Protein AF-A0A2E6VWZ5-F1 (afdb_monomer_lite)

Radius of gyration: 15.85 Å; chains: 1; bounding box: 34×26×46 Å

Secondary structure (DSSP, 8-state):
-TTTS--BTTBPPGGGS-HHHHHHHHHHHS-HHHHHHHHHHHHHHHHTHHHHT---S-GGGS-HHHHHHHHHHHHT-S-HHHHHHHHHHHHHHHHHHHH-HHHHHHTTPPPPPPP--GGG-

Structure (mmCIF, N/CA/C/O backbone):
data_AF-A0A2E6VWZ5-F1
#
_entry.id   AF-A0A2E6VWZ5-F1
#
loop_
_atom_site.group_PDB
_atom_site.id
_atom_site.type_symbol
_atom_site.label_atom_id
_atom_site.label_alt_id
_atom_site.label_comp_id
_atom_site.label_asym_id
_atom_site.label_entity_id
_atom_site.label_seq_id
_atom_site.pdbx_PDB_ins_code
_atom_site.Cartn_x
_atom_site.Cartn_y
_atom_site.Cartn_z
_atom_site.occupancy
_atom_site.B_iso_or_equiv
_atom_site.auth_seq_id
_atom_site.auth_comp_id
_atom_site.auth_asym_id
_atom_site.auth_atom_id
_atom_site.pdbx_PDB_model_num
ATOM 1 N N . MET A 1 1 ? 3.640 3.412 3.635 1.00 50.91 1 MET A N 1
ATOM 2 C CA . MET A 1 1 ? 3.587 2.389 2.563 1.00 50.91 1 MET A CA 1
ATOM 3 C C . MET A 1 1 ? 4.182 1.029 2.946 1.00 50.91 1 MET A C 1
ATOM 5 O O . MET A 1 1 ? 3.731 0.058 2.358 1.00 50.91 1 MET A O 1
ATOM 9 N N . ARG A 1 2 ? 5.074 0.911 3.955 1.00 54.00 2 ARG A N 1
ATOM 10 C CA . ARG A 1 2 ? 5.564 -0.386 4.506 1.00 54.00 2 ARG A CA 1
ATOM 11 C C . ARG A 1 2 ? 4.484 -1.447 4.748 1.00 54.00 2 ARG A C 1
ATOM 13 O O . ARG A 1 2 ? 4.721 -2.634 4.612 1.00 54.00 2 ARG A O 1
ATOM 20 N N . LEU A 1 3 ? 3.299 -0.979 5.106 1.00 59.41 3 LEU A N 1
ATOM 21 C CA . LEU A 1 3 ? 2.159 -1.775 5.528 1.00 59.41 3 LEU A CA 1
ATOM 22 C C . LEU A 1 3 ? 1.431 -2.532 4.402 1.00 59.41 3 LEU A C 1
ATOM 24 O O . LEU A 1 3 ? 0.678 -3.459 4.679 1.00 59.41 3 LEU A O 1
ATOM 28 N N . ILE A 1 4 ? 1.602 -2.126 3.140 1.00 69.56 4 ILE A N 1
ATOM 29 C CA . ILE A 1 4 ? 0.826 -2.689 2.020 1.00 69.56 4 ILE A CA 1
ATOM 30 C C . ILE A 1 4 ? 1.480 -3.968 1.480 1.00 69.56 4 ILE A C 1
ATOM 32 O O . ILE A 1 4 ? 0.772 -4.929 1.177 1.00 69.56 4 ILE A O 1
ATOM 36 N N . LEU A 1 5 ? 2.814 -3.972 1.393 1.00 71.62 5 LEU A N 1
ATOM 37 C CA . LEU A 1 5 ? 3.659 -5.104 1.007 1.00 71.62 5 LEU A CA 1
ATOM 38 C C . LEU A 1 5 ? 4.931 -5.069 1.879 1.00 71.62 5 LEU A C 1
ATOM 40 O O . LEU A 1 5 ? 5.880 -4.350 1.535 1.00 71.62 5 LEU A O 1
ATOM 44 N N . PRO A 1 6 ? 4.928 -5.756 3.036 1.00 73.25 6 PRO A N 1
ATOM 45 C CA . PRO A 1 6 ? 6.098 -5.834 3.903 1.00 73.25 6 PRO A CA 1
ATOM 46 C C . PRO A 1 6 ? 7.187 -6.715 3.277 1.00 73.25 6 PRO A C 1
ATOM 48 O O . PRO A 1 6 ? 6.915 -7.522 2.391 1.00 73.25 6 PRO A O 1
ATOM 51 N N . SER A 1 7 ? 8.424 -6.573 3.751 1.00 75.69 7 SER A N 1
ATOM 52 C CA . SER A 1 7 ? 9.511 -7.500 3.417 1.00 75.69 7 SER A CA 1
ATOM 53 C C . SER A 1 7 ? 9.248 -8.869 4.046 1.00 75.69 7 SER A C 1
ATOM 55 O O . SER A 1 7 ? 9.007 -8.940 5.253 1.00 75.69 7 SER A O 1
ATOM 57 N N . VAL A 1 8 ? 9.328 -9.937 3.255 1.00 74.50 8 VAL A N 1
ATOM 58 C CA . VAL A 1 8 ? 9.124 -11.327 3.698 1.00 74.50 8 VAL A CA 1
ATOM 59 C C . VAL A 1 8 ? 10.224 -12.191 3.080 1.00 74.50 8 VAL A C 1
ATOM 61 O O . VAL A 1 8 ? 10.542 -12.009 1.910 1.00 74.50 8 VAL A O 1
ATOM 64 N N . ASP A 1 9 ? 10.837 -13.081 3.864 1.00 66.25 9 ASP A N 1
ATOM 65 C CA . ASP A 1 9 ? 11.812 -14.089 3.405 1.00 66.25 9 ASP A CA 1
ATOM 66 C C . ASP A 1 9 ? 12.968 -13.551 2.535 1.00 66.25 9 ASP A C 1
ATOM 68 O O . ASP A 1 9 ? 13.376 -14.153 1.547 1.00 66.25 9 ASP A O 1
ATOM 72 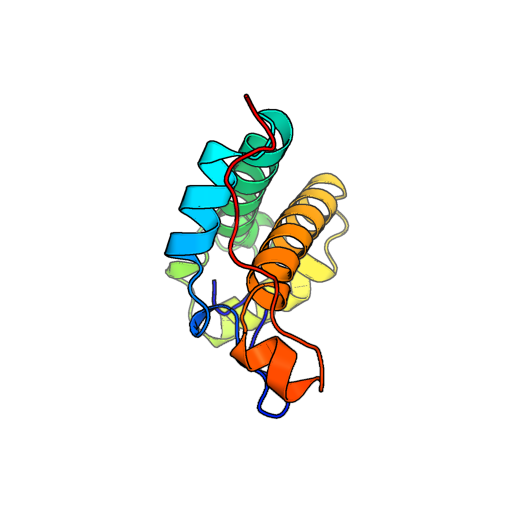N N . GLY A 1 10 ? 13.505 -12.378 2.891 1.00 68.12 10 GLY A N 1
ATOM 73 C CA . GLY A 1 10 ? 14.610 -11.741 2.161 1.00 68.12 10 GLY A CA 1
ATOM 74 C C . GLY A 1 10 ? 14.194 -10.981 0.894 1.00 68.12 10 GLY A C 1
ATOM 75 O O . GLY A 1 10 ? 15.033 -10.297 0.299 1.00 68.12 10 GLY A O 1
ATOM 76 N N . LEU A 1 11 ? 12.911 -11.023 0.517 1.00 73.31 11 LEU A N 1
ATOM 77 C CA . LEU A 1 11 ? 12.347 -10.181 -0.536 1.00 73.31 11 LEU A CA 1
ATOM 78 C C . LEU A 1 11 ? 12.191 -8.741 -0.038 1.00 73.31 11 LEU A C 1
ATOM 80 O O . LEU A 1 11 ? 11.677 -8.482 1.059 1.00 73.31 11 LEU A O 1
ATOM 84 N N . LYS A 1 12 ? 12.610 -7.785 -0.874 1.00 75.50 12 LYS A N 1
ATOM 85 C CA . LYS A 1 12 ? 12.483 -6.352 -0.579 1.00 75.50 12 LYS A CA 1
ATOM 86 C C . LYS A 1 12 ? 11.015 -5.975 -0.366 1.00 75.50 12 LYS A C 1
ATOM 88 O O . LYS A 1 12 ? 10.155 -6.291 -1.188 1.00 75.50 12 LYS A O 1
ATOM 93 N N . GLY A 1 13 ? 10.738 -5.261 0.722 1.00 76.94 13 GLY A N 1
ATOM 94 C CA . GLY A 1 13 ? 9.440 -4.623 0.946 1.00 76.94 13 GLY A CA 1
ATOM 95 C C . GLY A 1 13 ? 9.244 -3.420 0.023 1.00 76.94 13 GLY A C 1
ATOM 96 O O . GLY A 1 13 ? 10.199 -2.895 -0.549 1.00 76.94 13 GLY A O 1
ATOM 97 N N . LEU A 1 14 ? 8.008 -2.933 -0.104 1.00 77.44 14 LEU A N 1
ATOM 98 C CA . LEU A 1 14 ? 7.700 -1.781 -0.968 1.00 77.44 14 LEU A CA 1
ATOM 99 C C . LEU A 1 14 ? 8.446 -0.500 -0.554 1.00 77.44 14 LEU A C 1
ATOM 101 O O . LEU A 1 14 ? 8.662 0.387 -1.366 1.00 77.44 14 LEU A O 1
ATOM 105 N N . ASP A 1 15 ? 8.854 -0.392 0.707 1.00 76.88 15 ASP A N 1
ATOM 106 C CA . ASP A 1 15 ? 9.668 0.711 1.221 1.00 76.88 15 ASP A CA 1
ATOM 107 C C . ASP A 1 15 ? 11.126 0.697 0.742 1.00 76.88 15 ASP A C 1
ATOM 109 O O . ASP A 1 15 ? 11.824 1.692 0.911 1.00 76.88 15 ASP A O 1
ATOM 113 N N . GLN A 1 16 ? 11.574 -0.417 0.165 1.00 76.38 16 GLN A N 1
ATOM 114 C CA . GLN A 1 16 ? 12.939 -0.639 -0.316 1.00 76.38 16 GLN A CA 1
ATOM 115 C C . GLN A 1 16 ? 13.031 -0.621 -1.852 1.00 76.38 16 GLN A C 1
ATOM 117 O O . GLN A 1 16 ? 14.104 -0.854 -2.408 1.00 76.38 16 GLN A O 1
ATOM 122 N N . VAL A 1 17 ? 11.910 -0.363 -2.532 1.00 81.12 17 VAL A N 1
ATOM 123 C CA . VAL A 1 17 ? 11.796 -0.246 -3.993 1.00 81.12 17 VAL A CA 1
ATOM 124 C C . VAL A 1 17 ? 11.653 1.232 -4.368 1.00 81.12 17 VAL A C 1
ATOM 126 O O . VAL A 1 17 ? 11.155 2.032 -3.572 1.00 81.12 17 VAL A O 1
ATOM 129 N N . ASP A 1 18 ? 12.051 1.614 -5.586 1.00 82.25 18 ASP A N 1
ATOM 130 C CA . ASP A 1 18 ? 11.842 2.972 -6.103 1.00 82.25 18 ASP A CA 1
ATOM 131 C C . ASP A 1 18 ? 10.366 3.254 -6.448 1.00 82.25 18 ASP A C 1
ATOM 133 O O . ASP A 1 18 ? 9.941 3.332 -7.604 1.00 82.25 18 ASP A O 1
ATOM 137 N N . VAL A 1 19 ? 9.561 3.436 -5.402 1.00 83.00 19 VAL A N 1
ATOM 138 C CA . VAL A 1 19 ? 8.145 3.799 -5.518 1.00 83.00 19 VAL A CA 1
ATOM 139 C C . VAL A 1 19 ? 7.980 5.183 -6.139 1.00 83.00 19 VAL A C 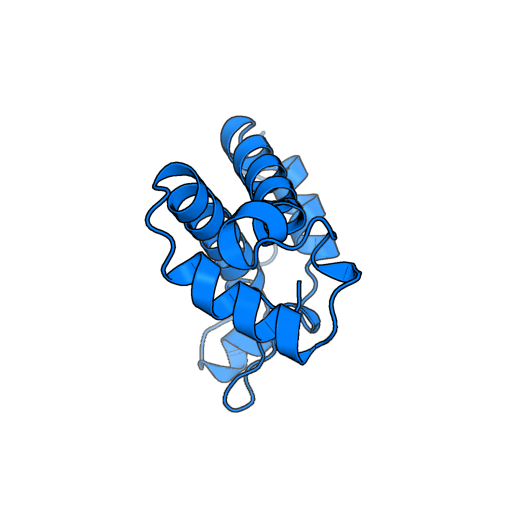1
ATOM 141 O O . VAL A 1 19 ? 7.006 5.427 -6.848 1.00 83.00 19 VAL A O 1
ATOM 144 N N . LYS A 1 20 ? 8.913 6.109 -5.888 1.00 82.94 20 LYS A N 1
ATOM 145 C CA . LYS A 1 20 ? 8.812 7.484 -6.395 1.00 82.94 20 LYS A CA 1
ATOM 146 C C . LYS A 1 20 ? 8.995 7.526 -7.908 1.00 82.94 20 LYS A C 1
ATOM 148 O O . LYS A 1 20 ? 8.180 8.159 -8.579 1.00 82.94 20 LYS A O 1
ATOM 153 N N . GLY A 1 21 ? 10.013 6.843 -8.434 1.00 83.56 21 GLY A N 1
ATOM 154 C CA . GLY A 1 21 ? 10.218 6.697 -9.873 1.00 83.56 21 GLY A CA 1
ATOM 155 C C . GLY A 1 21 ? 9.026 6.018 -10.537 1.00 83.56 21 GLY A C 1
ATOM 156 O O . GLY A 1 21 ? 8.443 6.574 -11.466 1.00 83.56 21 GLY A O 1
ATOM 157 N N . PHE A 1 22 ? 8.560 4.897 -9.974 1.00 86.00 22 PHE A N 1
ATOM 158 C CA . PHE A 1 22 ? 7.379 4.205 -10.492 1.00 86.00 22 PHE A CA 1
ATOM 159 C C . PHE A 1 22 ? 6.129 5.094 -10.517 1.00 86.00 22 PHE A C 1
ATOM 161 O O . PHE A 1 22 ? 5.418 5.119 -11.516 1.00 86.00 22 PHE A O 1
ATOM 168 N N . LEU A 1 23 ? 5.849 5.851 -9.450 1.00 85.19 23 LEU A N 1
ATOM 169 C CA . LEU A 1 23 ? 4.681 6.735 -9.401 1.00 85.19 23 LEU A CA 1
ATOM 170 C C . LEU A 1 23 ? 4.770 7.897 -10.398 1.00 85.19 23 LEU A C 1
ATOM 172 O O . LEU A 1 23 ? 3.729 8.405 -10.822 1.00 85.19 23 LEU A O 1
ATOM 176 N N . LYS A 1 24 ? 5.977 8.330 -10.776 1.00 87.56 24 LYS A N 1
ATOM 177 C CA . LYS A 1 24 ? 6.175 9.347 -11.814 1.00 87.56 24 LYS A CA 1
ATOM 178 C C . LYS A 1 24 ? 5.785 8.796 -13.186 1.00 87.56 24 LYS A C 1
ATOM 180 O O . LYS A 1 24 ? 4.959 9.413 -13.859 1.00 87.56 24 LYS A O 1
ATOM 185 N N . ASP A 1 25 ? 6.301 7.621 -13.540 1.00 85.94 25 ASP A N 1
ATOM 186 C CA . ASP A 1 25 ? 5.956 6.922 -14.786 1.00 85.94 25 ASP A CA 1
ATOM 187 C C . ASP A 1 25 ? 4.460 6.586 -14.816 1.00 85.94 25 ASP A C 1
ATOM 189 O O . ASP A 1 25 ? 3.746 6.923 -15.758 1.00 85.94 25 ASP A O 1
ATOM 193 N N . PHE A 1 26 ? 3.940 6.040 -13.714 1.00 86.12 26 PHE A N 1
ATOM 194 C CA . PHE A 1 26 ? 2.528 5.712 -13.554 1.00 86.12 26 PHE A CA 1
ATOM 195 C C . PHE A 1 26 ? 1.628 6.937 -13.745 1.00 86.12 26 PHE A C 1
ATOM 197 O O . PHE A 1 26 ? 0.616 6.857 -14.429 1.00 86.12 26 PHE A O 1
ATOM 204 N N . ASN A 1 27 ? 1.977 8.102 -13.194 1.00 86.12 27 ASN A N 1
ATOM 205 C CA . ASN A 1 27 ? 1.183 9.313 -13.415 1.00 86.12 27 ASN A CA 1
ATOM 206 C C . ASN A 1 27 ? 1.248 9.831 -14.856 1.00 86.12 27 ASN A C 1
ATOM 208 O O . ASN A 1 27 ? 0.279 10.445 -15.311 1.00 86.12 27 ASN A O 1
ATOM 212 N N . ARG A 1 28 ? 2.361 9.594 -15.557 1.00 86.00 28 ARG A N 1
ATOM 213 C CA . ARG A 1 28 ? 2.543 9.967 -16.963 1.00 86.00 28 ARG A CA 1
ATOM 214 C C . ARG A 1 28 ? 1.777 9.041 -17.908 1.00 86.00 28 ARG A C 1
ATOM 216 O O . ARG A 1 28 ? 1.216 9.518 -18.891 1.00 86.00 28 ARG A O 1
ATOM 223 N N . GLU A 1 29 ? 1.722 7.746 -17.613 1.00 85.94 29 GLU A N 1
ATOM 224 C CA . GLU A 1 29 ? 1.262 6.705 -18.546 1.00 85.94 29 GLU A CA 1
ATOM 225 C C . GLU A 1 29 ? -0.078 6.071 -18.180 1.00 85.94 29 GLU A C 1
ATOM 227 O O . GLU A 1 29 ? -0.805 5.621 -19.065 1.00 85.94 29 GLU A O 1
ATOM 232 N N . ALA A 1 30 ? -0.465 6.057 -16.906 1.00 86.50 30 ALA A N 1
ATOM 233 C CA . ALA A 1 30 ? -1.721 5.439 -16.512 1.00 86.50 30 ALA A CA 1
ATOM 234 C C . ALA A 1 30 ? -2.924 6.251 -17.031 1.00 86.50 30 ALA A C 1
ATOM 236 O O . ALA A 1 30 ? -2.872 7.486 -17.144 1.00 86.50 30 ALA A O 1
ATOM 237 N N . PRO A 1 31 ? -4.039 5.585 -17.369 1.00 89.25 31 PRO A N 1
ATOM 238 C CA . PRO A 1 31 ? -5.286 6.262 -17.682 1.00 89.25 31 PRO A CA 1
ATOM 239 C C . PRO A 1 31 ? -5.867 6.928 -16.425 1.00 89.25 31 PRO A C 1
ATOM 241 O O . PRO A 1 31 ? -5.642 6.497 -15.290 1.00 89.25 31 PRO A O 1
ATOM 244 N N . LEU A 1 32 ? -6.642 7.993 -16.632 1.00 89.44 32 LEU A N 1
ATOM 245 C CA . LEU A 1 32 ? -7.174 8.845 -15.564 1.00 89.44 32 LEU A CA 1
ATOM 246 C C . LEU A 1 32 ? -7.965 8.071 -14.481 1.00 89.44 32 LEU A C 1
ATOM 248 O O . LEU A 1 32 ? -7.702 8.303 -13.299 1.00 89.44 32 LEU A O 1
ATOM 252 N N . PRO A 1 33 ? -8.831 7.087 -14.816 1.00 89.50 33 PRO A N 1
ATOM 253 C CA . PRO A 1 33 ? -9.538 6.289 -13.810 1.00 89.50 33 PRO A CA 1
ATOM 254 C C . PRO A 1 33 ? -8.604 5.511 -12.875 1.00 89.50 33 PRO A C 1
ATOM 256 O O . PRO A 1 33 ? -8.865 5.393 -11.677 1.00 89.50 33 PRO A O 1
ATOM 259 N N . MET A 1 34 ? -7.481 5.011 -13.394 1.00 87.00 34 MET A N 1
ATOM 260 C CA . MET A 1 34 ? -6.519 4.234 -12.613 1.00 87.00 34 MET A CA 1
ATOM 261 C C . MET A 1 34 ? -5.769 5.132 -11.623 1.00 87.00 34 MET A C 1
ATOM 263 O O . MET A 1 34 ? -5.618 4.780 -10.454 1.00 87.00 34 MET A O 1
ATOM 267 N N . ARG A 1 35 ? -5.389 6.340 -12.061 1.00 90.25 35 ARG A N 1
ATOM 268 C CA . ARG A 1 35 ? -4.780 7.367 -11.199 1.00 90.25 35 ARG A CA 1
ATOM 269 C C . ARG A 1 35 ? -5.718 7.773 -10.064 1.00 90.25 35 ARG A C 1
ATOM 271 O O . ARG A 1 35 ? -5.303 7.795 -8.907 1.00 90.25 35 ARG A O 1
ATOM 278 N N . LEU A 1 36 ? -6.990 8.027 -10.385 1.00 91.75 36 LEU A N 1
ATOM 279 C CA . LEU A 1 36 ? -8.014 8.343 -9.387 1.00 91.75 36 LEU A CA 1
ATOM 280 C C . LEU A 1 36 ? -8.206 7.198 -8.395 1.00 91.75 36 LEU A C 1
ATOM 282 O O . LEU A 1 36 ? -8.263 7.441 -7.196 1.00 91.75 36 LEU A O 1
ATOM 286 N N . THR A 1 37 ? -8.243 5.955 -8.870 1.00 90.12 37 THR A N 1
ATOM 287 C CA . THR A 1 37 ? -8.426 4.789 -7.996 1.00 90.12 37 THR A CA 1
ATOM 288 C C . THR A 1 37 ? -7.286 4.655 -6.985 1.00 90.12 37 THR A C 1
ATOM 290 O O . THR A 1 37 ? -7.540 4.424 -5.805 1.00 90.12 37 THR A O 1
ATOM 293 N N . VAL A 1 38 ? -6.034 4.857 -7.408 1.00 88.94 38 VAL A N 1
ATOM 294 C CA . VAL A 1 38 ? -4.870 4.819 -6.504 1.00 88.94 38 VAL A CA 1
ATOM 295 C C . VAL A 1 38 ? -4.905 5.963 -5.495 1.00 88.94 38 VAL A C 1
ATOM 297 O O . VAL A 1 38 ? -4.632 5.747 -4.313 1.00 88.94 38 VAL A O 1
ATOM 300 N N . LEU A 1 39 ? -5.269 7.170 -5.935 1.00 90.38 39 LEU A N 1
ATOM 301 C CA . LEU A 1 39 ? -5.401 8.331 -5.057 1.00 90.38 39 LEU A CA 1
ATOM 302 C C . LEU A 1 39 ? -6.501 8.113 -4.009 1.00 90.38 39 LEU A C 1
ATOM 304 O O . LEU A 1 39 ? -6.250 8.243 -2.811 1.00 90.38 39 LEU A O 1
ATOM 308 N N . LEU A 1 40 ? -7.701 7.733 -4.455 1.00 91.88 40 LEU A N 1
ATOM 309 C CA . LEU A 1 40 ? -8.851 7.461 -3.594 1.00 91.88 40 LEU A CA 1
ATOM 310 C C . LEU A 1 40 ? -8.570 6.304 -2.639 1.00 91.88 40 LEU A C 1
ATOM 312 O O . LEU A 1 40 ? -8.880 6.407 -1.458 1.00 91.88 40 LEU A O 1
ATOM 316 N N . GLY A 1 41 ? -7.938 5.230 -3.112 1.00 89.81 41 GLY A N 1
ATOM 317 C CA . GLY A 1 41 ? -7.570 4.102 -2.264 1.00 89.81 41 GLY A CA 1
ATOM 318 C C . GLY A 1 41 ? -6.506 4.458 -1.227 1.00 89.81 41 GLY A C 1
ATOM 319 O O . GLY A 1 41 ? -6.591 4.003 -0.089 1.00 89.81 41 GLY A O 1
ATOM 320 N N . SER A 1 42 ? -5.553 5.329 -1.570 1.00 89.12 42 SER A N 1
ATOM 321 C CA . SER A 1 42 ? -4.552 5.828 -0.619 1.00 89.12 42 SER A CA 1
ATOM 322 C C . SER A 1 42 ? -5.197 6.669 0.486 1.00 89.12 42 SER A C 1
ATOM 324 O O . SER A 1 42 ? -4.910 6.463 1.664 1.00 89.12 42 SER A O 1
ATOM 326 N N . TRP A 1 43 ? -6.116 7.570 0.127 1.00 91.00 43 TRP A N 1
ATOM 327 C CA . TRP A 1 43 ? -6.895 8.345 1.098 1.00 91.00 43 TRP A CA 1
ATOM 328 C C . TRP A 1 43 ? -7.806 7.464 1.950 1.00 91.00 43 TRP A C 1
ATOM 330 O O . TRP A 1 43 ? -7.842 7.615 3.171 1.00 91.00 43 TRP A O 1
ATOM 340 N N . ALA A 1 44 ? -8.495 6.511 1.323 1.00 90.19 44 ALA A N 1
ATOM 341 C CA . ALA A 1 44 ? -9.338 5.552 2.017 1.00 90.19 44 ALA A CA 1
ATOM 342 C C . ALA A 1 44 ? -8.524 4.758 3.042 1.00 90.19 44 ALA A C 1
ATOM 344 O O . ALA A 1 44 ? -8.961 4.640 4.179 1.00 90.19 44 ALA A O 1
ATOM 345 N N . PHE A 1 45 ? -7.315 4.302 2.696 1.00 87.12 45 PHE A N 1
ATOM 346 C CA . PHE A 1 45 ? -6.415 3.645 3.643 1.00 87.12 45 PHE A CA 1
ATOM 347 C C . PHE A 1 45 ? -6.074 4.558 4.826 1.00 87.12 45 PHE A C 1
ATOM 349 O O . PHE A 1 45 ? -6.270 4.166 5.971 1.00 87.12 45 PHE A O 1
ATOM 356 N N . ILE A 1 46 ? -5.653 5.801 4.570 1.00 89.31 46 ILE A N 1
ATOM 357 C CA . ILE A 1 46 ? -5.269 6.760 5.621 1.00 89.31 46 ILE A CA 1
ATOM 358 C C . ILE A 1 46 ? -6.415 7.031 6.609 1.00 89.31 46 ILE A C 1
ATOM 360 O O . ILE A 1 46 ? -6.156 7.144 7.808 1.00 89.31 46 ILE A O 1
ATOM 364 N N . LEU A 1 47 ? -7.656 7.123 6.120 1.00 88.94 47 LEU A N 1
ATOM 365 C CA . LEU A 1 47 ? -8.846 7.450 6.919 1.00 88.94 47 LEU A CA 1
ATOM 366 C C . LEU A 1 47 ? -9.567 6.217 7.487 1.00 88.94 47 LEU A C 1
ATOM 368 O O . LEU A 1 47 ? -10.342 6.319 8.437 1.00 88.94 47 LEU A O 1
ATOM 372 N N . SER A 1 48 ? -9.301 5.032 6.944 1.00 86.69 48 SER A N 1
ATOM 373 C CA . SER A 1 48 ? -9.984 3.802 7.341 1.00 86.69 48 SER A CA 1
ATOM 374 C C . SER A 1 48 ? -9.769 3.307 8.780 1.00 86.69 48 SER A C 1
ATOM 376 O O . SER A 1 48 ? -10.631 2.538 9.219 1.00 86.69 48 SER A O 1
ATOM 378 N N . PRO A 1 49 ? -8.769 3.749 9.581 1.00 86.69 49 PRO A N 1
ATOM 379 C CA . PRO A 1 49 ? -8.739 3.461 11.018 1.00 86.69 49 PRO A CA 1
ATOM 380 C C . PRO A 1 49 ? -10.023 3.832 11.760 1.00 86.69 49 PRO A C 1
ATOM 382 O O . PRO A 1 49 ? -10.391 3.136 12.709 1.00 86.69 49 PRO A O 1
ATOM 385 N N . ILE A 1 50 ? -10.751 4.849 11.286 1.00 86.62 50 ILE A N 1
ATOM 386 C CA . ILE A 1 50 ? -12.062 5.241 11.822 1.00 86.62 50 ILE A CA 1
ATOM 387 C C . ILE A 1 50 ? -13.042 4.066 11.752 1.00 86.62 50 ILE A C 1
ATOM 389 O O . ILE A 1 50 ? -13.766 3.790 12.703 1.00 86.62 50 ILE A O 1
ATOM 393 N N . VAL A 1 51 ? -13.038 3.333 10.639 1.00 83.88 51 VAL A N 1
ATOM 394 C CA . VAL A 1 51 ? -13.966 2.223 10.395 1.00 83.88 51 VAL A CA 1
ATOM 395 C C . VAL A 1 51 ? -13.430 0.909 10.967 1.00 83.88 51 VAL A C 1
ATOM 397 O O . VAL A 1 51 ? -14.199 0.107 11.490 1.00 83.88 51 VAL A O 1
ATOM 400 N N . THR A 1 52 ? -12.119 0.664 10.902 1.00 84.56 52 THR A N 1
ATOM 401 C CA . THR A 1 52 ? -11.534 -0.630 11.304 1.00 84.56 52 THR A CA 1
ATOM 402 C C . THR A 1 52 ? -11.190 -0.715 12.793 1.00 84.56 52 THR A C 1
ATOM 404 O O . THR A 1 52 ? -11.354 -1.766 13.414 1.00 84.56 52 THR A O 1
ATOM 407 N N . LEU A 1 53 ? -10.658 0.371 13.363 1.00 86.56 53 LEU A N 1
ATOM 408 C CA . LEU A 1 53 ? -10.179 0.436 14.747 1.00 86.56 53 LEU A CA 1
ATOM 409 C C . LEU A 1 53 ? -11.059 1.321 15.633 1.00 86.56 53 LEU A C 1
ATOM 411 O O . LEU A 1 53 ? -10.888 1.286 16.846 1.00 86.56 53 LEU A O 1
ATOM 415 N N . LYS A 1 54 ? -12.007 2.074 15.052 1.00 85.94 54 LYS A N 1
ATOM 416 C CA . LYS A 1 54 ? -12.820 3.088 15.749 1.00 85.94 54 LYS A CA 1
ATOM 417 C C . LYS A 1 54 ? -11.975 4.200 16.377 1.00 85.94 54 LYS A C 1
ATOM 419 O O . LYS A 1 54 ? -12.366 4.793 17.376 1.00 85.94 54 LYS A O 1
ATOM 424 N N . ILE A 1 55 ? -10.816 4.482 15.780 1.00 87.50 55 ILE A N 1
ATOM 425 C CA . ILE A 1 55 ? -9.902 5.538 16.220 1.00 87.50 55 ILE A CA 1
ATOM 426 C C . ILE A 1 55 ? -9.923 6.648 15.163 1.00 87.50 55 ILE A C 1
ATOM 428 O O . ILE A 1 55 ? -9.607 6.367 14.005 1.00 87.50 55 ILE A O 1
ATOM 432 N N . PRO A 1 56 ? -10.246 7.903 15.525 1.00 87.25 56 PRO A N 1
ATOM 433 C CA . PRO A 1 56 ? -10.279 9.032 14.599 1.00 87.25 56 PRO A CA 1
ATOM 434 C C . PRO A 1 56 ? -8.885 9.615 14.332 1.00 87.25 56 PRO A C 1
ATOM 436 O O . PRO A 1 56 ? -8.707 10.827 14.275 1.00 87.25 56 PRO A O 1
ATOM 439 N N . LEU A 1 57 ? -7.881 8.749 14.188 1.00 87.88 57 LEU A N 1
ATOM 440 C CA . LEU A 1 57 ? -6.511 9.143 13.887 1.00 87.88 57 LEU A CA 1
ATOM 441 C C . LEU A 1 57 ? -6.087 8.559 12.536 1.00 87.88 57 LEU A C 1
ATOM 443 O O . LEU A 1 57 ? -6.316 7.372 12.287 1.00 87.88 57 LEU A O 1
ATOM 447 N N . PRO A 1 58 ? -5.434 9.362 11.679 1.00 85.50 58 PRO A N 1
ATOM 448 C CA . PRO A 1 58 ? -4.793 8.866 10.472 1.00 85.50 58 PRO A CA 1
ATOM 449 C C . PRO A 1 58 ? -3.799 7.738 10.762 1.00 85.50 58 PRO A C 1
ATOM 451 O O . PRO A 1 58 ? -3.092 7.774 11.770 1.00 85.50 58 PRO A O 1
ATOM 454 N N . VAL A 1 59 ? -3.668 6.783 9.831 1.00 85.50 59 VAL A N 1
ATOM 455 C CA . VAL A 1 59 ? -2.782 5.605 9.984 1.00 85.50 59 VAL A CA 1
ATOM 456 C C . VAL A 1 59 ? -1.356 5.974 10.409 1.00 85.50 59 VAL A C 1
ATOM 458 O O . VAL A 1 59 ? -0.752 5.276 11.219 1.00 85.50 59 VAL A O 1
ATOM 461 N N . PHE A 1 60 ? -0.808 7.075 9.889 1.00 84.19 60 PHE A N 1
ATOM 462 C CA . PHE A 1 60 ? 0.574 7.488 10.157 1.00 84.19 60 PHE A CA 1
ATOM 463 C C . PHE A 1 60 ? 0.813 8.011 11.583 1.00 84.19 60 PHE A C 1
ATOM 465 O O . PHE A 1 60 ? 1.964 8.061 12.005 1.00 84.19 60 PHE A O 1
ATOM 472 N N . LEU A 1 61 ? -0.243 8.370 12.323 1.00 86.94 61 LEU A N 1
ATOM 473 C CA . LEU A 1 61 ? -0.159 8.769 13.735 1.00 86.94 61 LEU A CA 1
ATOM 474 C C . LEU A 1 61 ? -0.364 7.593 14.702 1.00 86.94 61 LEU A C 1
ATOM 476 O O . LEU A 1 61 ? -0.180 7.748 15.907 1.00 86.94 61 LEU A O 1
ATOM 480 N N . LEU A 1 62 ? -0.750 6.417 14.203 1.00 86.00 62 LEU A N 1
ATOM 481 C CA . LEU A 1 62 ? -0.955 5.234 15.035 1.00 86.00 62 LEU A CA 1
ATOM 482 C C . LEU A 1 62 ? 0.381 4.613 15.461 1.00 86.00 62 LEU A C 1
ATOM 484 O O . LEU A 1 62 ? 1.374 4.673 14.736 1.00 86.00 62 LEU A O 1
ATOM 488 N N . SER A 1 63 ? 0.398 3.941 16.614 1.00 88.69 63 SER A N 1
ATOM 489 C CA . SER A 1 63 ? 1.539 3.117 17.030 1.00 88.69 63 SER A CA 1
ATOM 490 C C . SER A 1 63 ? 1.734 1.929 16.078 1.00 88.69 63 SER A C 1
ATOM 492 O O . SER A 1 63 ? 0.775 1.465 15.465 1.00 88.69 63 SER A O 1
ATOM 494 N N . LYS A 1 64 ? 2.957 1.384 15.972 1.00 85.19 64 LYS A N 1
ATOM 495 C CA . LYS A 1 64 ? 3.257 0.253 15.064 1.00 85.19 64 LYS A CA 1
ATOM 496 C C . LYS A 1 64 ? 2.295 -0.930 15.245 1.00 85.19 64 LYS A C 1
ATOM 498 O O . LYS A 1 64 ? 1.738 -1.416 14.273 1.00 85.19 64 LYS A O 1
ATOM 503 N N . LYS A 1 65 ? 1.999 -1.299 16.496 1.00 87.00 65 LYS A N 1
ATOM 504 C CA . LYS A 1 65 ? 1.040 -2.367 16.822 1.00 87.00 65 LYS A CA 1
ATOM 505 C C . LYS A 1 65 ? -0.365 -2.089 16.268 1.00 87.00 65 LYS A C 1
ATOM 507 O O . LYS A 1 65 ? -1.018 -2.995 15.765 1.00 87.00 65 LYS A O 1
ATOM 512 N N . LEU A 1 66 ? -0.834 -0.841 16.353 1.00 86.81 66 LEU A N 1
ATOM 513 C CA . LEU A 1 66 ? -2.134 -0.440 15.806 1.00 86.81 66 LEU A CA 1
ATOM 514 C C . LEU A 1 66 ? -2.112 -0.353 14.278 1.00 86.81 66 LEU A C 1
ATOM 516 O O . LEU A 1 66 ? -3.122 -0.644 13.646 1.00 86.81 66 LEU A O 1
ATOM 520 N N . GLN A 1 67 ? -0.981 0.018 13.678 1.00 86.75 67 GLN A N 1
ATOM 521 C CA . GLN A 1 67 ? -0.817 -0.007 12.227 1.00 86.75 67 GLN A CA 1
ATOM 522 C C . GLN A 1 67 ? -0.920 -1.437 11.678 1.00 86.75 67 GLN A C 1
ATOM 524 O O . GLN A 1 67 ? -1.634 -1.652 10.700 1.00 86.75 67 GLN A O 1
ATOM 529 N N . ASP A 1 68 ? -0.281 -2.412 12.325 1.00 85.94 68 ASP A N 1
ATOM 530 C CA . ASP A 1 68 ? -0.340 -3.819 11.910 1.00 85.94 68 ASP A CA 1
ATOM 531 C C . ASP A 1 68 ? -1.759 -4.389 12.066 1.00 85.94 68 ASP A C 1
ATOM 533 O O . ASP A 1 68 ? -2.311 -4.970 11.130 1.00 85.94 68 ASP A O 1
ATOM 537 N N . GLU A 1 69 ? -2.405 -4.126 13.207 1.00 87.31 69 GLU A N 1
ATOM 538 C CA . GLU A 1 69 ? -3.797 -4.522 13.455 1.00 87.31 69 GLU A CA 1
ATOM 539 C C . GLU A 1 69 ? -4.760 -3.884 12.442 1.00 87.31 69 GLU A C 1
ATOM 541 O O . GLU A 1 69 ? -5.670 -4.536 11.925 1.00 87.31 69 GLU A O 1
ATOM 546 N N . HIS A 1 70 ? -4.554 -2.606 12.112 1.00 88.25 70 HIS A N 1
ATOM 547 C CA . HIS A 1 70 ? -5.313 -1.919 11.073 1.00 88.25 70 HIS A CA 1
ATOM 548 C C . HIS A 1 70 ? -5.182 -2.633 9.722 1.00 88.25 70 HIS A C 1
ATOM 550 O O . HIS A 1 70 ? -6.189 -2.866 9.049 1.00 88.25 70 HIS A O 1
ATOM 556 N N . CYS A 1 71 ? -3.963 -3.025 9.347 1.00 85.44 71 CYS A N 1
ATOM 557 C CA . CYS A 1 71 ? -3.687 -3.701 8.080 1.00 85.44 71 CYS A CA 1
ATOM 558 C C . CYS A 1 71 ? -4.305 -5.092 8.001 1.00 85.44 71 CYS A C 1
ATOM 560 O O . CYS A 1 71 ? -4.812 -5.486 6.949 1.00 85.44 71 CYS A O 1
ATOM 562 N N . TYR A 1 72 ? -4.318 -5.812 9.118 1.00 86.50 72 TYR A N 1
ATOM 563 C CA . TYR A 1 72 ? -5.016 -7.082 9.210 1.00 86.50 72 TYR A CA 1
ATOM 564 C C . TYR A 1 72 ? -6.534 -6.894 9.056 1.00 86.50 72 TYR A C 1
ATOM 566 O O . TYR A 1 72 ? -7.171 -7.518 8.205 1.00 86.50 72 TYR A O 1
ATOM 574 N N . ARG A 1 73 ? -7.130 -5.955 9.802 1.00 88.19 73 ARG A N 1
ATOM 575 C CA . ARG A 1 73 ? -8.584 -5.715 9.778 1.00 88.19 73 ARG A CA 1
ATOM 576 C C . ARG A 1 73 ? -9.096 -5.164 8.460 1.00 88.19 73 ARG A C 1
ATOM 578 O O . ARG A 1 73 ? -10.189 -5.532 8.034 1.00 88.19 73 ARG A O 1
ATOM 585 N N . ILE A 1 74 ? -8.344 -4.278 7.809 1.00 86.62 74 ILE A N 1
ATOM 586 C CA . ILE A 1 74 ? -8.768 -3.708 6.529 1.00 86.62 74 ILE A CA 1
ATOM 587 C C . ILE A 1 74 ? -8.785 -4.769 5.425 1.00 86.62 74 ILE A C 1
ATOM 589 O O . ILE A 1 74 ? -9.662 -4.727 4.566 1.00 86.62 74 ILE A O 1
ATOM 593 N N . ALA A 1 75 ? -7.896 -5.767 5.481 1.00 81.81 75 ALA A N 1
ATOM 594 C CA . ALA A 1 75 ? -7.932 -6.908 4.568 1.00 81.81 75 ALA A CA 1
ATOM 595 C C . ALA A 1 75 ? -9.199 -7.766 4.755 1.00 81.81 75 ALA A C 1
ATOM 597 O O . ALA A 1 75 ? -9.703 -8.337 3.790 1.00 81.81 75 ALA A O 1
ATOM 598 N N . LEU A 1 76 ? -9.746 -7.805 5.974 1.00 85.06 76 LEU A N 1
ATOM 599 C CA . LEU A 1 76 ? -10.941 -8.571 6.343 1.00 85.06 76 LEU A CA 1
ATOM 600 C C . LEU A 1 76 ? -12.236 -7.741 6.341 1.00 85.06 76 LEU A C 1
ATOM 602 O O . LEU A 1 76 ? -13.296 -8.229 6.742 1.00 85.06 76 LEU A O 1
ATOM 606 N N . THR A 1 77 ? -12.182 -6.478 5.912 1.00 87.31 77 THR A N 1
ATOM 607 C CA . THR A 1 77 ? -13.334 -5.579 6.014 1.00 87.31 77 THR A CA 1
ATOM 608 C C . THR A 1 77 ? -14.511 -6.043 5.154 1.00 87.31 77 THR A C 1
ATOM 610 O O . THR A 1 77 ? -14.376 -6.390 3.974 1.00 87.31 77 THR A O 1
ATOM 613 N N . ARG A 1 78 ? -15.719 -5.981 5.724 1.00 86.75 78 ARG A N 1
ATOM 614 C CA . ARG A 1 78 ? -16.965 -6.267 4.995 1.00 86.75 78 ARG A CA 1
ATOM 615 C C . ARG A 1 78 ? -17.372 -5.134 4.054 1.00 86.75 78 ARG A C 1
ATOM 617 O O . ARG A 1 78 ? -18.152 -5.374 3.140 1.00 86.75 78 ARG A O 1
ATOM 624 N N . VAL A 1 79 ? -16.804 -3.938 4.219 1.00 88.69 79 VAL A N 1
ATOM 625 C CA . VAL A 1 79 ? -17.081 -2.786 3.354 1.00 88.69 79 VAL A CA 1
ATOM 626 C C . VAL A 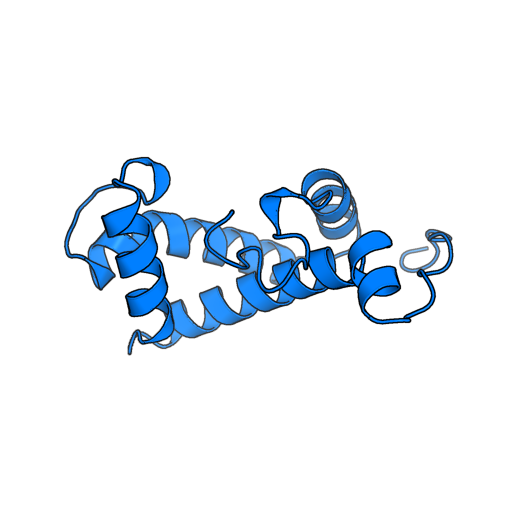1 79 ? -16.484 -3.039 1.971 1.00 88.69 79 VAL A C 1
ATOM 628 O O . VAL A 1 79 ? -15.277 -2.913 1.771 1.00 88.69 79 VAL A O 1
ATOM 631 N N . TYR A 1 80 ? -17.340 -3.412 1.019 1.00 88.12 80 TYR A N 1
ATOM 632 C CA . TYR A 1 80 ? -16.928 -3.814 -0.327 1.00 88.12 80 TYR A CA 1
ATOM 633 C C . TYR A 1 80 ? -16.073 -2.750 -1.022 1.00 88.12 80 TYR A C 1
ATOM 635 O O . TYR A 1 80 ? -14.988 -3.062 -1.501 1.00 88.12 80 TYR A O 1
ATOM 643 N N . LEU A 1 81 ? -16.510 -1.486 -1.000 1.00 88.31 81 LEU A N 1
ATOM 644 C CA . LEU A 1 81 ? -15.775 -0.388 -1.635 1.00 88.31 81 LEU A CA 1
ATOM 645 C C . LEU A 1 81 ? -14.370 -0.217 -1.051 1.00 88.31 81 LEU A C 1
ATOM 647 O O . LEU A 1 81 ? -13.409 -0.066 -1.798 1.00 88.31 81 LEU A O 1
ATOM 651 N N . LEU A 1 82 ? -14.233 -0.304 0.274 1.00 87.25 82 LEU A N 1
ATOM 652 C CA . LEU A 1 82 ? -12.932 -0.204 0.930 1.00 87.25 82 LEU A CA 1
ATOM 653 C C . LEU A 1 82 ? -12.028 -1.372 0.524 1.00 87.25 82 LEU A C 1
ATOM 655 O O . LEU A 1 82 ? -10.868 -1.165 0.183 1.00 87.25 82 LEU A O 1
ATOM 659 N N . ARG A 1 83 ? -12.572 -2.591 0.490 1.00 87.88 83 ARG A N 1
ATOM 660 C CA . ARG A 1 83 ? -11.841 -3.786 0.055 1.00 87.88 83 ARG A CA 1
ATOM 661 C C . ARG A 1 83 ? -11.379 -3.674 -1.398 1.00 87.88 83 ARG A C 1
ATOM 663 O O . ARG A 1 83 ? -10.225 -3.972 -1.689 1.00 87.88 83 ARG A O 1
ATOM 670 N N . GLN A 1 84 ? -12.254 -3.203 -2.284 1.00 90.12 84 GLN A N 1
ATOM 671 C CA . GLN A 1 84 ? -11.969 -3.032 -3.706 1.00 90.12 84 GLN A CA 1
ATOM 672 C C . GLN A 1 84 ? -10.889 -1.970 -3.944 1.00 90.12 84 GLN A C 1
ATOM 674 O O . GLN A 1 84 ? -9.961 -2.187 -4.721 1.00 90.12 84 GLN A O 1
ATOM 679 N N . LEU A 1 85 ? -10.961 -0.844 -3.228 1.00 90.12 85 LEU A N 1
ATOM 680 C CA . LEU A 1 85 ? -9.930 0.191 -3.267 1.00 90.12 85 LEU A CA 1
ATOM 681 C C . LEU A 1 85 ? -8.585 -0.337 -2.758 1.00 90.12 85 LEU A C 1
ATOM 683 O O . LEU A 1 85 ? -7.555 -0.105 -3.389 1.00 90.12 85 LEU A O 1
ATOM 687 N N . MET A 1 86 ? -8.586 -1.099 -1.662 1.00 88.94 86 MET A N 1
ATOM 688 C CA . MET A 1 86 ? -7.363 -1.711 -1.142 1.00 88.94 86 MET A CA 1
ATOM 689 C C . MET A 1 86 ? -6.769 -2.743 -2.092 1.00 88.94 86 MET A C 1
ATOM 691 O O . MET A 1 86 ? -5.547 -2.803 -2.228 1.00 88.94 86 MET A O 1
ATOM 695 N N . PHE A 1 87 ? -7.606 -3.524 -2.774 1.00 88.25 87 PHE A N 1
ATOM 696 C CA . PHE A 1 87 ? -7.161 -4.429 -3.825 1.00 88.25 87 PHE A CA 1
ATOM 697 C C . PHE A 1 87 ? -6.483 -3.662 -4.965 1.00 88.25 87 PHE A C 1
ATOM 699 O O . PHE A 1 87 ? -5.369 -4.008 -5.347 1.00 88.25 87 PHE A O 1
ATOM 706 N N . ALA A 1 88 ? -7.093 -2.579 -5.454 1.00 89.44 88 ALA A N 1
ATOM 707 C CA . ALA A 1 88 ? -6.518 -1.768 -6.524 1.00 89.44 88 ALA A CA 1
ATOM 708 C C . ALA A 1 88 ? -5.172 -1.137 -6.126 1.00 89.44 88 ALA A C 1
ATOM 710 O O . ALA A 1 88 ? -4.207 -1.196 -6.888 1.00 89.44 88 ALA A O 1
ATOM 711 N N . VAL A 1 89 ? -5.071 -0.590 -4.910 1.00 89.31 89 VAL A N 1
ATOM 712 C CA . VAL A 1 89 ? -3.806 -0.046 -4.391 1.00 89.31 89 VAL A CA 1
ATOM 713 C C . VAL A 1 89 ? -2.745 -1.144 -4.276 1.00 89.31 89 VAL A C 1
ATOM 715 O O . VAL A 1 89 ? -1.603 -0.927 -4.679 1.00 89.31 89 VAL A O 1
ATOM 718 N N . LYS A 1 90 ? -3.109 -2.334 -3.778 1.00 88.81 90 LYS A N 1
ATOM 719 C CA . LYS A 1 90 ? -2.200 -3.488 -3.706 1.00 88.81 90 LYS A CA 1
ATOM 720 C C . LYS A 1 90 ? -1.750 -3.964 -5.081 1.00 88.81 90 LYS A C 1
ATOM 722 O O . LYS A 1 90 ? -0.578 -4.281 -5.234 1.00 88.81 90 LYS A O 1
ATOM 727 N N . ALA A 1 91 ? -2.635 -3.977 -6.073 1.00 90.12 91 ALA A N 1
ATOM 728 C CA . ALA A 1 91 ? -2.285 -4.349 -7.439 1.00 90.12 91 ALA A CA 1
ATOM 729 C C . ALA A 1 91 ? -1.224 -3.399 -8.015 1.00 90.12 91 ALA A C 1
ATOM 731 O O . ALA A 1 91 ? -0.197 -3.848 -8.515 1.00 90.12 91 ALA A O 1
ATOM 732 N N . VAL A 1 92 ? -1.410 -2.085 -7.855 1.00 88.94 92 VAL A N 1
ATOM 733 C CA . VAL A 1 92 ? -0.436 -1.083 -8.320 1.00 88.94 92 VAL A CA 1
ATOM 734 C C . VAL A 1 92 ? 0.880 -1.158 -7.547 1.00 88.94 92 VAL A C 1
ATOM 736 O O . VAL A 1 92 ? 1.952 -1.083 -8.145 1.00 88.94 92 VAL A O 1
ATOM 739 N N . ALA A 1 93 ? 0.820 -1.374 -6.233 1.00 87.50 93 ALA A N 1
ATOM 740 C CA . ALA A 1 93 ? 2.009 -1.647 -5.433 1.00 87.50 93 ALA A CA 1
ATOM 741 C C . ALA A 1 93 ? 2.739 -2.917 -5.908 1.00 87.50 93 ALA A C 1
ATOM 743 O O . ALA A 1 93 ? 3.965 -2.926 -5.980 1.00 87.50 93 ALA A O 1
ATOM 744 N N . GLY A 1 94 ? 1.996 -3.957 -6.293 1.00 86.81 94 GLY A N 1
ATOM 745 C CA . GLY A 1 94 ? 2.525 -5.183 -6.885 1.00 86.81 94 GLY A CA 1
ATOM 746 C C . GLY A 1 94 ? 3.203 -4.947 -8.235 1.00 86.81 94 GLY A C 1
ATOM 747 O O . GLY A 1 94 ? 4.259 -5.518 -8.482 1.00 86.81 94 GLY A O 1
ATOM 748 N N . PHE A 1 95 ? 2.673 -4.057 -9.079 1.00 88.56 95 PHE A N 1
ATOM 749 C CA . PHE A 1 95 ? 3.340 -3.660 -10.327 1.00 88.56 95 PHE A CA 1
ATOM 750 C C . PHE A 1 95 ? 4.663 -2.940 -10.065 1.00 88.56 95 PHE A C 1
ATOM 752 O O . PHE A 1 95 ? 5.666 -3.248 -10.706 1.00 88.56 95 PHE A O 1
ATOM 759 N N . CYS A 1 96 ? 4.686 -2.027 -9.091 1.00 87.56 96 CYS A N 1
ATOM 760 C CA . CYS A 1 96 ? 5.913 -1.364 -8.658 1.00 87.56 96 CYS A CA 1
ATOM 761 C C . CYS A 1 96 ? 6.948 -2.381 -8.159 1.00 87.56 96 CYS A C 1
ATOM 763 O O . CYS A 1 96 ? 8.105 -2.354 -8.575 1.00 87.56 96 CYS A O 1
ATOM 765 N N . TRP A 1 97 ? 6.518 -3.299 -7.293 1.00 86.19 97 TRP A N 1
ATOM 766 C CA . TRP A 1 97 ? 7.362 -4.350 -6.733 1.00 86.19 97 TRP A CA 1
ATOM 767 C C . TRP A 1 97 ? 7.896 -5.294 -7.819 1.00 86.19 97 TRP A C 1
ATOM 769 O O . TRP A 1 97 ? 9.095 -5.538 -7.891 1.00 86.19 97 TRP A O 1
ATOM 779 N N . GLY A 1 98 ? 7.036 -5.738 -8.738 1.00 84.88 98 GLY A N 1
ATOM 780 C CA . GLY A 1 98 ? 7.398 -6.627 -9.843 1.00 84.88 98 GLY A CA 1
ATOM 781 C C . GLY A 1 98 ? 8.238 -5.976 -10.950 1.00 84.88 98 GLY A C 1
ATOM 782 O O . GLY A 1 98 ? 8.832 -6.703 -11.749 1.00 84.88 98 GLY A O 1
ATOM 783 N N . LYS A 1 99 ? 8.302 -4.635 -11.016 1.00 86.06 99 LYS A N 1
ATOM 784 C CA . LYS A 1 99 ? 9.223 -3.879 -11.890 1.00 86.06 99 LYS A CA 1
ATOM 785 C C . LYS A 1 99 ? 10.639 -3.803 -11.305 1.00 86.06 99 LYS A C 1
ATOM 787 O O . LYS A 1 99 ? 11.584 -3.648 -12.072 1.00 86.06 99 LYS A O 1
ATOM 792 N N . CYS A 1 100 ? 10.798 -3.934 -9.986 1.00 85.38 100 CYS A N 1
ATOM 793 C CA . CYS A 1 100 ? 12.089 -3.833 -9.303 1.00 85.38 100 CYS A CA 1
ATOM 794 C C . CYS A 1 100 ? 13.069 -4.922 -9.795 1.00 85.38 100 CYS A C 1
ATOM 796 O O . CYS A 1 100 ? 12.784 -6.110 -9.609 1.00 85.38 100 CYS A O 1
ATOM 798 N N . PRO A 1 101 ? 14.223 -4.564 -10.392 1.00 84.00 101 PRO A N 1
ATOM 799 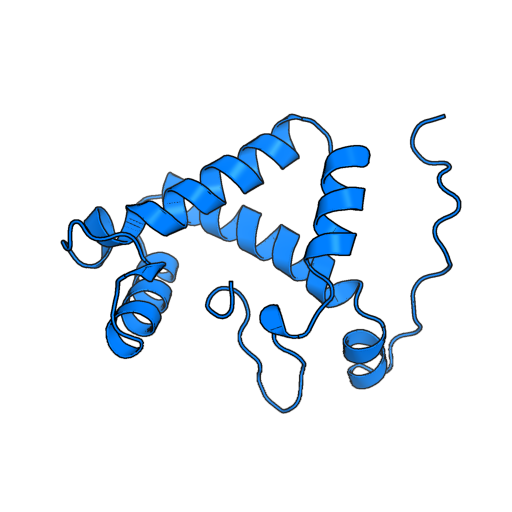C CA . PRO A 1 101 ? 15.184 -5.540 -10.911 1.00 84.00 101 PRO A CA 1
ATOM 800 C C . PRO A 1 101 ? 15.687 -6.526 -9.854 1.00 84.00 101 PRO A C 1
ATOM 802 O O . PRO A 1 101 ? 15.851 -7.706 -10.142 1.00 84.00 101 PRO A O 1
ATOM 805 N N . GLU A 1 102 ? 15.887 -6.066 -8.621 1.00 83.25 102 GLU A N 1
ATOM 806 C CA . GLU A 1 102 ? 16.425 -6.878 -7.529 1.00 83.25 102 GLU A CA 1
ATOM 807 C C . GLU A 1 102 ? 15.421 -7.915 -7.028 1.00 83.25 102 GLU A C 1
ATOM 809 O O . GLU A 1 102 ? 15.801 -9.050 -6.757 1.00 83.25 102 GLU A O 1
ATOM 814 N N . VAL A 1 103 ? 14.136 -7.555 -6.963 1.00 83.50 103 VAL A N 1
ATOM 815 C CA . VAL A 1 103 ? 13.059 -8.507 -6.653 1.00 83.50 103 VAL A CA 1
ATOM 816 C C . VAL A 1 103 ? 12.964 -9.568 -7.747 1.00 83.50 103 VAL A C 1
ATOM 818 O O . VAL A 1 103 ? 12.835 -10.753 -7.460 1.00 83.50 103 VAL A O 1
ATOM 821 N N . ARG A 1 104 ? 13.055 -9.156 -9.015 1.00 86.56 104 ARG A N 1
ATOM 822 C CA . ARG A 1 104 ? 13.025 -10.088 -10.148 1.00 86.56 104 ARG A CA 1
ATOM 823 C C . ARG A 1 104 ? 14.224 -11.031 -10.136 1.00 86.56 104 ARG A C 1
ATOM 825 O O . ARG A 1 104 ? 14.035 -12.221 -10.350 1.00 86.56 104 ARG A O 1
ATOM 832 N N . ALA A 1 105 ? 15.417 -10.530 -9.820 1.00 85.81 105 ALA A N 1
ATOM 833 C CA . ALA A 1 105 ? 16.623 -11.346 -9.704 1.00 85.81 105 ALA A CA 1
ATOM 834 C C . ALA A 1 105 ? 16.506 -12.406 -8.596 1.00 85.81 105 ALA A C 1
ATOM 836 O O . ALA A 1 105 ? 16.909 -13.545 -8.800 1.00 85.81 105 ALA A O 1
ATOM 837 N N . GLN A 1 106 ? 15.898 -12.066 -7.453 1.00 84.31 106 GLN A N 1
ATOM 838 C CA . GLN A 1 106 ? 15.619 -13.033 -6.380 1.00 84.31 106 GLN A CA 1
ATOM 839 C C . GLN A 1 106 ? 14.627 -14.131 -6.796 1.00 84.31 106 GLN A C 1
ATOM 841 O O . GLN A 1 106 ? 14.638 -15.213 -6.217 1.00 84.31 106 GLN A O 1
ATOM 846 N N . LEU A 1 107 ? 13.787 -13.866 -7.800 1.00 84.81 107 LEU A N 1
ATOM 847 C CA . LEU A 1 107 ? 12.832 -14.818 -8.372 1.00 84.81 107 LEU A CA 1
ATOM 848 C C . LEU A 1 107 ? 13.349 -15.501 -9.652 1.00 84.81 107 LEU A C 1
ATOM 850 O O . LEU A 1 107 ? 12.561 -16.129 -10.353 1.00 84.81 107 LEU A O 1
ATOM 854 N N . ASP A 1 108 ? 14.637 -15.349 -9.979 1.00 88.12 108 ASP A N 1
ATOM 855 C CA . ASP A 1 108 ? 15.264 -15.858 -11.210 1.00 88.12 108 ASP A CA 1
ATOM 856 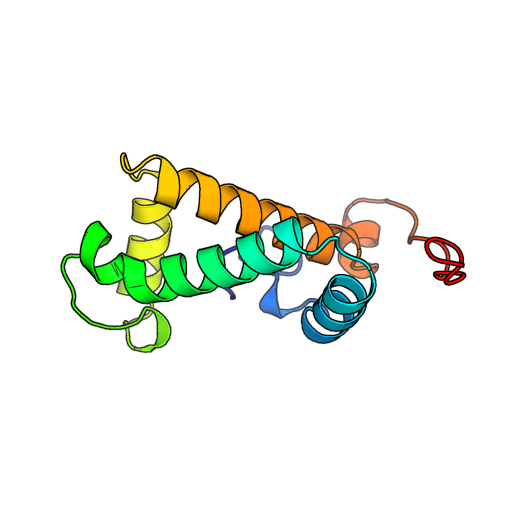C C . ASP A 1 108 ? 14.579 -15.367 -12.508 1.00 88.12 108 ASP A C 1
ATOM 858 O O . ASP A 1 108 ? 14.523 -16.032 -13.544 1.00 88.12 108 ASP A O 1
ATOM 862 N N . LEU A 1 109 ? 14.025 -14.152 -12.460 1.00 87.50 109 LEU A N 1
ATOM 863 C CA . LEU A 1 109 ? 13.367 -13.498 -13.585 1.00 87.50 109 LEU A CA 1
ATOM 864 C C . LEU A 1 109 ? 14.287 -12.459 -14.226 1.00 87.50 109 LEU A C 1
ATOM 866 O O . LEU A 1 109 ? 14.868 -11.603 -13.557 1.00 87.50 109 LEU A O 1
ATOM 870 N N . LYS A 1 110 ? 14.331 -12.450 -15.564 1.00 87.69 110 LYS A N 1
ATOM 871 C CA . LYS A 1 110 ? 15.060 -11.423 -16.322 1.00 87.69 110 LYS A CA 1
ATOM 872 C C . LYS A 1 110 ? 14.495 -10.022 -16.033 1.00 87.69 110 LYS A C 1
ATOM 874 O O . LYS A 1 110 ? 13.265 -9.879 -15.949 1.00 87.69 110 LYS A O 1
ATOM 879 N N . PRO A 1 111 ? 15.347 -8.987 -15.908 1.00 86.00 111 PRO A N 1
ATOM 880 C CA . PRO A 1 111 ? 14.889 -7.609 -15.775 1.00 86.00 111 PRO A CA 1
ATOM 881 C C . PRO A 1 111 ? 14.124 -7.177 -17.030 1.00 86.00 111 PRO A C 1
ATOM 883 O O . PRO A 1 111 ? 14.331 -7.716 -18.119 1.00 86.00 111 PRO A O 1
ATOM 886 N N . TYR A 1 112 ? 13.221 -6.210 -16.875 1.00 83.25 112 TYR A N 1
ATOM 887 C CA . TYR A 1 112 ? 12.539 -5.631 -18.028 1.00 83.25 112 TYR A CA 1
ATOM 888 C C . TYR A 1 112 ? 13.527 -4.879 -18.923 1.00 83.25 112 TYR A C 1
ATOM 890 O O . TYR A 1 112 ? 14.504 -4.304 -18.441 1.00 83.25 112 TYR A O 1
ATOM 898 N N . ALA A 1 113 ? 13.251 -4.883 -20.227 1.00 82.31 113 ALA A N 1
ATOM 899 C CA . ALA A 1 113 ? 13.965 -4.036 -21.169 1.00 82.31 113 ALA A CA 1
ATOM 900 C C . ALA A 1 113 ? 13.771 -2.551 -20.796 1.00 82.31 113 ALA A C 1
ATOM 902 O O . ALA A 1 113 ? 12.735 -2.203 -20.214 1.00 82.31 113 ALA A O 1
ATOM 903 N N . PRO A 1 114 ? 14.743 -1.677 -21.110 1.00 79.19 114 PRO A N 1
ATOM 904 C CA . PRO A 1 114 ? 14.581 -0.245 -20.909 1.00 79.19 114 PRO A CA 1
ATOM 905 C C . PRO A 1 114 ? 13.340 0.256 -21.651 1.00 79.19 114 PRO A C 1
ATOM 907 O O . PRO A 1 114 ? 13.081 -0.129 -22.792 1.00 79.19 114 PRO A O 1
ATOM 910 N N . ASP A 1 115 ? 12.565 1.098 -20.971 1.00 72.00 115 ASP A N 1
ATOM 911 C CA . ASP A 1 115 ? 11.344 1.668 -21.523 1.00 72.00 115 ASP A CA 1
ATOM 912 C C . ASP A 1 115 ? 11.681 2.596 -22.699 1.00 72.00 115 ASP A C 1
ATOM 914 O O . ASP A 1 115 ? 12.437 3.557 -22.557 1.00 72.00 115 ASP A O 1
ATOM 918 N N . THR A 1 116 ? 11.135 2.281 -23.874 1.00 71.06 116 THR A N 1
ATOM 919 C CA . THR A 1 116 ? 11.349 3.033 -25.118 1.00 71.06 116 THR A CA 1
ATOM 920 C C . THR A 1 116 ? 10.361 4.194 -25.278 1.00 71.06 116 THR A C 1
ATOM 922 O O . THR A 1 116 ? 10.442 4.926 -26.261 1.00 71.06 116 THR A O 1
ATOM 925 N N . GLY A 1 117 ? 9.437 4.396 -24.324 1.00 64.94 117 GLY A N 1
ATOM 926 C CA . GLY A 1 117 ? 8.529 5.549 -24.279 1.00 64.94 117 GLY A CA 1
ATOM 927 C C . GLY A 1 117 ? 7.444 5.564 -25.364 1.00 64.94 117 GLY A C 1
ATOM 928 O O . GLY A 1 117 ? 6.764 6.573 -25.540 1.00 64.94 117 GLY A O 1
ATOM 929 N N . GLY A 1 118 ? 7.275 4.467 -26.107 1.00 56.22 118 GLY A N 1
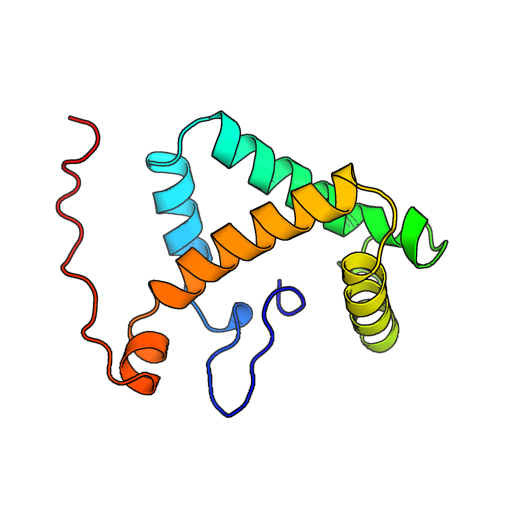ATOM 930 C CA . GLY A 1 118 ? 6.473 4.431 -27.334 1.00 56.22 118 GLY A CA 1
ATOM 931 C C . GLY A 1 118 ? 4.958 4.276 -27.162 1.00 56.22 118 GLY A C 1
ATOM 932 O O . GLY A 1 118 ? 4.241 4.346 -28.151 1.00 56.22 118 GLY A O 1
ATOM 933 N N . PHE A 1 119 ? 4.431 4.051 -25.954 1.00 58.66 119 PHE A N 1
ATOM 934 C CA . PHE A 1 119 ? 3.024 3.639 -25.804 1.00 58.66 119 PHE A CA 1
ATOM 935 C C . PHE A 1 119 ? 1.986 4.761 -26.046 1.00 58.66 119 PHE A C 1
ATOM 937 O O . PHE A 1 119 ? 0.807 4.469 -26.223 1.00 58.66 119 PHE A O 1
ATOM 944 N N . ARG A 1 120 ? 2.387 6.041 -26.041 1.00 54.19 120 ARG A N 1
ATOM 945 C CA . ARG A 1 120 ? 1.486 7.207 -26.203 1.00 54.19 120 ARG A CA 1
ATOM 946 C C . ARG A 1 120 ? 1.962 8.228 -27.251 1.00 54.19 120 ARG A C 1
ATOM 948 O O . ARG A 1 120 ? 1.723 9.420 -27.067 1.00 54.19 120 ARG A O 1
ATOM 955 N N . GLN A 1 121 ? 2.660 7.789 -28.300 1.00 46.12 121 GLN A N 1
ATOM 956 C CA . GLN A 1 121 ? 2.861 8.665 -29.465 1.00 46.12 121 GLN A CA 1
ATOM 957 C C . GLN A 1 121 ? 1.541 8.907 -30.198 1.00 46.12 121 GLN A C 1
ATOM 959 O O . GLN A 1 121 ? 0.736 7.952 -30.276 1.00 46.12 121 GLN A O 1
#

pLDDT: mean 83.09, std 9.02, range [46.12, 91.88]

Sequence (121 aa):
MRLILPSVDGLKGLDQVDVKGFLKDFNREAPLPMRLTVLLGSWAFILSPIVTLKIPLPVFLLSKKLQDEHCYRIALTRVYLLRQLMFAVKAVAGFCWGKCPEVRAQLDLKPYAPDTGGFRQ

Foldseek 3Di:
DCLLFPDDPNQDGLVRFPPVVLVVVCVVPPDPVLVVLLVVLVVLLQQCCCVQVVDRHGLVPDDPVSNNSSSVRLCVDPPPSNNVSSVSNSVSSVVRSCQGCVNCVVVVHHHDDPDPVPPPD